Protein AF-B0N3C8-F1 (afdb_monomer_lite)

Sequence (52 aa):
MVENFDNHKKVDEQNRKIVLQLEAATSLYQMRGFQFTDELDLKNEKVMVLKK

Radius of gyration: 16.55 Å; chains: 1; bounding box: 33×24×46 Å

pLDDT: mean 86.32, std 11.87, range [54.91, 96.44]

Organism: NCBI:txid445974

Secondary structure (DSSP, 8-state):
--HHHHHHHHHHHHHHHHHHHHHHHHHHHHHTTEEEEEEE-TTSPEEEEE--

Foldseek 3Di:
DPVVVVVVVVVVVVVVVVVVVVVVVVVVCVVVQWDWDPDADPVRHTDIDHDD

Structure (mmCIF, N/CA/C/O backbone):
data_AF-B0N3C8-F1
#
_entry.id   AF-B0N3C8-F1
#
loop_
_atom_site.group_PDB
_atom_site.id
_atom_site.type_symbol
_atom_site.label_atom_id
_atom_site.label_alt_id
_atom_site.label_comp_id
_atom_site.label_asym_id
_atom_site.label_entity_id
_atom_site.label_seq_id
_atom_site.pdbx_PDB_ins_code
_atom_site.Cartn_x
_atom_site.Cartn_y
_atom_site.Cartn_z
_atom_site.occupancy
_atom_site.B_iso_or_equiv
_atom_site.auth_seq_id
_atom_site.auth_comp_id
_atom_site.auth_asym_id
_atom_site.auth_atom_id
_atom_site.pdbx_PDB_model_num
ATOM 1 N N . MET A 1 1 ? 21.825 -3.697 -29.325 1.00 55.88 1 MET A N 1
ATOM 2 C CA . MET A 1 1 ? 21.385 -3.781 -27.911 1.00 55.88 1 MET A CA 1
ATOM 3 C C . MET A 1 1 ? 20.962 -2.411 -27.352 1.00 55.88 1 MET A C 1
ATOM 5 O O . MET A 1 1 ? 21.246 -2.114 -26.201 1.00 55.88 1 MET A O 1
ATOM 9 N N . VAL A 1 2 ? 20.276 -1.567 -28.137 1.00 56.94 2 VAL A N 1
ATOM 10 C CA . VAL A 1 2 ? 19.891 -0.200 -27.711 1.00 56.94 2 VAL A CA 1
ATOM 11 C C . VAL A 1 2 ? 18.422 -0.138 -27.261 1.00 56.94 2 VAL A C 1
ATOM 13 O O . VAL A 1 2 ? 18.099 0.596 -26.338 1.00 56.94 2 VAL A O 1
ATOM 16 N N . GLU A 1 3 ? 17.555 -0.993 -27.811 1.00 54.91 3 GLU A N 1
ATOM 17 C CA . GLU A 1 3 ? 16.120 -1.036 -27.473 1.00 54.91 3 GLU A CA 1
ATOM 18 C C . GLU A 1 3 ? 15.832 -1.475 -26.027 1.00 54.91 3 GLU A C 1
ATOM 20 O O . GLU A 1 3 ? 14.833 -1.065 -25.438 1.00 54.91 3 GLU A O 1
ATOM 25 N N . ASN A 1 4 ? 16.722 -2.262 -25.415 1.00 60.28 4 ASN A N 1
ATOM 26 C CA . ASN A 1 4 ? 16.506 -2.759 -24.054 1.00 60.28 4 ASN A CA 1
ATOM 27 C C . ASN A 1 4 ? 16.661 -1.652 -22.998 1.00 60.28 4 ASN A C 1
ATOM 29 O O . ASN A 1 4 ? 15.899 -1.625 -22.036 1.00 60.28 4 ASN A O 1
ATOM 33 N N . PHE A 1 5 ? 17.593 -0.708 -23.179 1.00 59.81 5 PHE A N 1
ATOM 34 C CA . PHE A 1 5 ? 17.878 0.334 -22.180 1.00 59.81 5 PHE A CA 1
ATOM 35 C C . PHE A 1 5 ? 16.732 1.339 -22.011 1.00 59.81 5 PHE A C 1
ATOM 37 O O . PHE A 1 5 ? 16.408 1.723 -20.885 1.00 59.81 5 PHE A O 1
ATOM 44 N N . ASP A 1 6 ? 16.092 1.742 -23.108 1.00 65.56 6 ASP A N 1
ATOM 45 C CA . ASP A 1 6 ? 14.963 2.677 -23.058 1.00 65.56 6 ASP A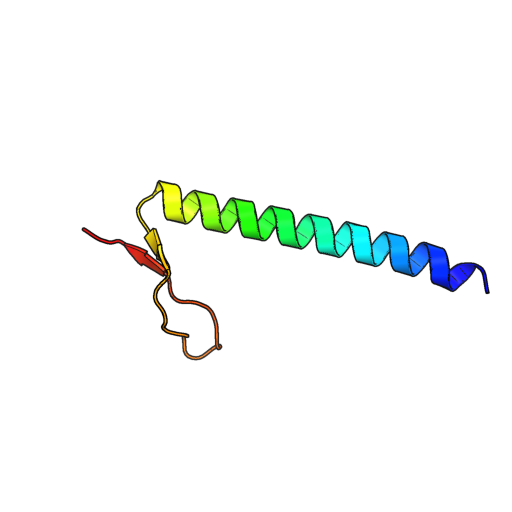 CA 1
ATOM 46 C C . ASP A 1 6 ? 13.704 2.042 -22.459 1.00 65.56 6 ASP A C 1
ATOM 48 O O . ASP A 1 6 ? 12.918 2.726 -21.799 1.00 65.56 6 ASP A O 1
ATOM 52 N N . ASN A 1 7 ? 13.526 0.729 -22.625 1.00 70.38 7 ASN A N 1
ATOM 53 C CA . ASN A 1 7 ? 12.434 0.002 -21.986 1.00 70.38 7 ASN A CA 1
ATOM 54 C C . ASN A 1 7 ? 12.624 -0.093 -20.468 1.00 70.38 7 ASN A C 1
ATOM 56 O O . ASN A 1 7 ? 11.661 0.127 -19.736 1.00 70.38 7 ASN A O 1
ATOM 60 N N . HIS A 1 8 ? 13.852 -0.317 -19.986 1.00 74.19 8 HIS A N 1
ATOM 61 C CA . HIS A 1 8 ? 14.141 -0.303 -18.548 1.00 74.19 8 HIS A CA 1
ATOM 62 C C . HIS A 1 8 ? 13.801 1.050 -17.910 1.00 74.19 8 HIS A C 1
ATOM 64 O O . HIS A 1 8 ? 13.047 1.089 -16.944 1.00 74.19 8 HIS A O 1
ATOM 70 N N . LYS A 1 9 ? 14.222 2.170 -18.515 1.00 78.56 9 LYS A N 1
ATOM 71 C CA . LYS A 1 9 ? 13.900 3.513 -17.994 1.00 78.56 9 LYS A CA 1
ATOM 72 C C . LYS A 1 9 ? 12.397 3.798 -17.933 1.00 78.56 9 LYS A C 1
ATOM 74 O O . LYS A 1 9 ? 11.932 4.462 -17.011 1.00 78.56 9 LYS A O 1
ATOM 79 N N . LYS A 1 10 ? 11.626 3.321 -18.917 1.00 81.88 10 LYS A N 1
ATOM 80 C CA . LYS A 1 10 ? 10.162 3.479 -18.930 1.00 81.88 10 LYS A CA 1
ATOM 81 C C . LYS A 1 10 ? 9.493 2.659 -17.831 1.00 81.88 10 LYS A C 1
ATOM 83 O O . LYS A 1 10 ? 8.590 3.174 -17.176 1.00 81.88 10 LYS A O 1
ATOM 88 N N . VAL A 1 11 ? 9.945 1.422 -17.625 1.00 83.75 11 VAL A N 1
ATOM 89 C CA . VAL A 1 11 ? 9.466 0.556 -16.539 1.00 83.75 11 V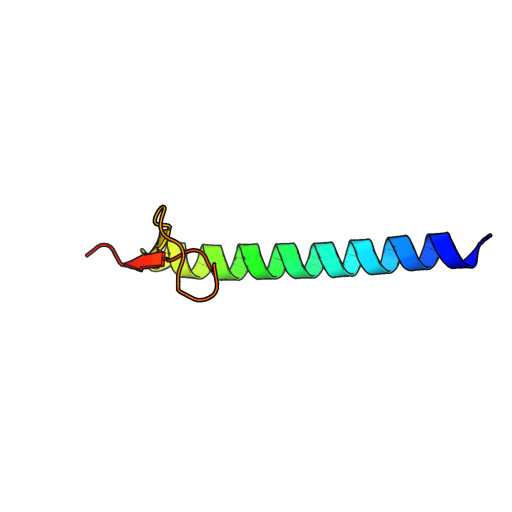AL A CA 1
ATOM 90 C C . VAL A 1 11 ? 9.811 1.166 -15.180 1.00 83.75 11 VAL A C 1
ATOM 92 O O . VAL A 1 11 ? 8.942 1.237 -14.316 1.00 83.75 11 VAL A O 1
ATOM 95 N N . ASP A 1 12 ? 11.021 1.699 -15.011 1.00 89.62 12 ASP A N 1
ATOM 96 C CA . ASP A 1 12 ? 11.446 2.35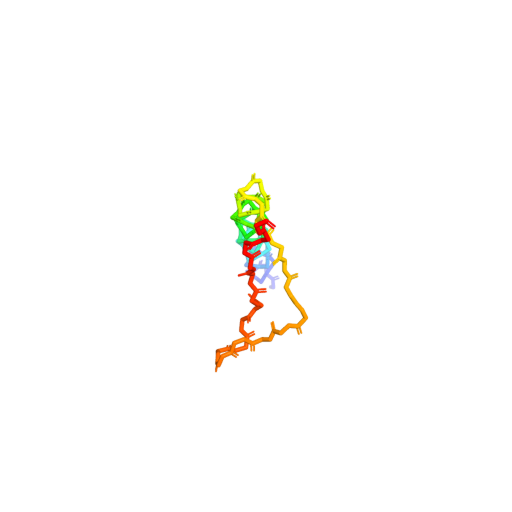3 -13.769 1.00 89.62 12 ASP A CA 1
ATOM 97 C C . ASP A 1 12 ? 10.592 3.587 -13.449 1.00 89.62 12 ASP A C 1
ATOM 99 O O . ASP A 1 12 ? 10.138 3.763 -12.318 1.00 89.62 12 ASP A O 1
ATOM 103 N N . GLU A 1 13 ? 10.303 4.419 -14.451 1.00 92.94 13 GLU A N 1
ATOM 104 C CA . GLU A 1 13 ? 9.456 5.601 -14.277 1.00 92.94 13 GLU A CA 1
ATOM 105 C C . GLU A 1 13 ? 7.990 5.230 -13.989 1.00 92.94 13 GLU A C 1
ATOM 107 O O . GLU A 1 13 ? 7.331 5.875 -13.171 1.00 92.94 13 GLU A O 1
ATOM 112 N N . GLN A 1 14 ? 7.463 4.173 -14.615 1.00 92.44 14 GLN A N 1
ATOM 113 C CA . GLN A 1 14 ? 6.130 3.651 -14.294 1.00 92.44 14 GLN A CA 1
ATOM 114 C C . GLN A 1 14 ? 6.071 3.100 -12.867 1.00 92.44 14 GLN A C 1
ATOM 116 O O . GLN A 1 14 ? 5.165 3.461 -12.115 1.00 92.44 14 GLN A O 1
ATOM 121 N N . ASN A 1 15 ? 7.060 2.300 -12.467 1.00 93.06 15 ASN A N 1
ATOM 122 C CA . ASN A 1 15 ? 7.165 1.764 -11.112 1.00 93.06 15 ASN A CA 1
ATOM 123 C C . ASN A 1 15 ? 7.246 2.893 -10.081 1.00 93.06 15 ASN A C 1
ATOM 125 O O . ASN A 1 15 ? 6.533 2.867 -9.080 1.00 93.06 15 ASN A O 1
ATOM 129 N N . ARG A 1 16 ? 8.037 3.936 -10.356 1.00 94.56 16 ARG A N 1
ATOM 130 C CA . ARG A 1 16 ? 8.136 5.119 -9.494 1.00 94.56 16 ARG A CA 1
ATOM 131 C C . ARG A 1 16 ? 6.792 5.822 -9.319 1.00 94.56 16 ARG A C 1
ATOM 133 O O . ARG A 1 16 ? 6.433 6.176 -8.199 1.00 94.56 16 ARG A O 1
ATOM 140 N N . LYS A 1 17 ? 6.027 6.006 -10.399 1.00 95.88 17 LYS A N 1
ATOM 141 C CA . LYS A 1 17 ? 4.681 6.601 -10.326 1.00 95.88 17 LYS A CA 1
ATOM 142 C C . LYS A 1 17 ? 3.726 5.754 -9.492 1.00 95.88 17 LYS A C 1
ATOM 144 O O . LYS A 1 17 ? 2.976 6.315 -8.700 1.00 95.88 17 LYS A O 1
ATOM 149 N N . ILE A 1 18 ? 3.773 4.431 -9.643 1.00 95.31 18 ILE A N 1
ATOM 150 C CA . ILE A 1 18 ? 2.945 3.504 -8.862 1.00 95.31 18 ILE A CA 1
ATOM 151 C C . ILE A 1 18 ? 3.290 3.607 -7.374 1.00 95.31 18 ILE A C 1
ATOM 153 O O . ILE A 1 18 ? 2.387 3.769 -6.557 1.00 95.31 18 ILE A O 1
ATOM 157 N N . VAL A 1 19 ? 4.579 3.591 -7.017 1.00 95.19 19 VAL A N 1
ATOM 158 C CA . VAL A 1 19 ? 5.018 3.746 -5.619 1.00 95.19 19 VAL A CA 1
ATOM 159 C C . VAL A 1 19 ? 4.519 5.068 -5.035 1.00 95.19 19 VAL A C 1
ATOM 161 O O . VAL A 1 19 ? 3.884 5.058 -3.985 1.00 95.19 19 VAL A O 1
ATOM 164 N N . LEU A 1 20 ? 4.697 6.185 -5.747 1.00 96.44 20 LEU A N 1
ATOM 165 C CA . LEU A 1 20 ? 4.226 7.497 -5.285 1.00 96.44 20 LEU A CA 1
ATOM 166 C C . LEU A 1 20 ? 2.704 7.538 -5.069 1.00 96.44 20 LEU A C 1
ATOM 168 O O . LEU A 1 20 ? 2.225 8.136 -4.106 1.00 96.44 20 LEU A O 1
ATOM 172 N N . GLN A 1 21 ? 1.927 6.898 -5.947 1.00 95.19 21 GLN A N 1
ATOM 173 C CA . GLN A 1 21 ? 0.473 6.804 -5.790 1.00 95.19 21 GLN A CA 1
ATOM 174 C C . GLN A 1 21 ? 0.078 5.959 -4.570 1.00 95.19 21 GLN A C 1
ATOM 176 O O . GLN A 1 21 ? -0.836 6.342 -3.837 1.00 95.19 21 GLN A O 1
ATOM 181 N N . LEU A 1 22 ? 0.775 4.846 -4.324 1.00 91.62 22 LEU A N 1
ATOM 182 C CA . LEU A 1 22 ? 0.544 3.986 -3.160 1.00 91.62 22 LEU A CA 1
ATOM 183 C C . LEU A 1 22 ? 0.895 4.695 -1.846 1.00 91.62 22 LEU A C 1
ATOM 185 O O . LEU A 1 22 ? 0.132 4.613 -0.880 1.00 91.62 22 LEU A O 1
ATOM 189 N N . GLU A 1 23 ? 2.005 5.433 -1.813 1.00 93.44 23 GLU A N 1
ATOM 190 C CA . GLU A 1 23 ? 2.416 6.243 -0.661 1.00 93.44 23 GLU A CA 1
ATOM 191 C C . GLU A 1 23 ? 1.392 7.342 -0.353 1.00 93.44 23 GLU A C 1
ATOM 193 O O . GLU A 1 23 ? 0.994 7.520 0.802 1.00 93.44 23 GLU A O 1
ATOM 198 N N . ALA A 1 24 ? 0.900 8.041 -1.381 1.00 94.69 24 ALA A N 1
ATOM 199 C CA . ALA A 1 24 ? -0.128 9.067 -1.225 1.00 94.69 24 ALA A CA 1
ATOM 200 C C . ALA A 1 24 ? -1.452 8.487 -0.700 1.00 94.69 24 ALA A C 1
ATOM 202 O O . ALA A 1 24 ? -2.023 9.021 0.254 1.00 94.69 24 ALA A O 1
ATOM 203 N N . ALA A 1 25 ? -1.927 7.375 -1.273 1.00 90.69 25 ALA A N 1
ATOM 204 C CA . ALA A 1 25 ? -3.138 6.696 -0.813 1.00 90.69 25 ALA A CA 1
ATOM 205 C C . ALA A 1 25 ? -3.010 6.255 0.654 1.00 90.69 25 ALA A C 1
ATOM 207 O O . ALA A 1 25 ? -3.889 6.538 1.468 1.00 90.69 25 ALA A O 1
ATOM 208 N N . THR A 1 26 ? -1.879 5.641 1.006 1.00 91.44 26 THR A N 1
ATOM 209 C CA . THR A 1 26 ? -1.568 5.214 2.377 1.00 91.44 26 THR A CA 1
ATOM 210 C C . THR A 1 26 ? -1.586 6.390 3.353 1.00 91.44 26 THR A C 1
ATOM 212 O O . THR A 1 26 ? -2.224 6.320 4.406 1.00 91.44 26 THR A O 1
ATOM 215 N N . SER A 1 27 ? -0.945 7.498 2.978 1.00 93.94 27 SER A N 1
ATOM 216 C CA . SER A 1 27 ? -0.872 8.709 3.800 1.00 93.94 27 SER A CA 1
ATOM 217 C C . SER A 1 27 ? -2.261 9.293 4.065 1.00 93.94 27 SER A C 1
ATOM 219 O O . SER A 1 27 ? -2.571 9.669 5.193 1.00 93.94 27 SER A O 1
ATOM 221 N N . LEU A 1 28 ? -3.148 9.306 3.063 1.00 94.50 28 LEU A N 1
ATOM 222 C CA . LEU A 1 28 ? -4.528 9.778 3.220 1.00 94.50 28 LEU A CA 1
ATOM 223 C C . LEU A 1 28 ? -5.350 8.928 4.199 1.00 94.50 28 LEU A C 1
ATOM 225 O O . LEU A 1 28 ? -6.205 9.470 4.902 1.00 94.50 28 LEU A O 1
ATOM 229 N N . TYR A 1 29 ? -5.126 7.614 4.256 1.00 92.06 29 TYR A N 1
ATOM 230 C CA . TYR A 1 29 ? -5.761 6.757 5.261 1.00 92.06 29 TYR A CA 1
ATOM 231 C C . TYR A 1 29 ? -5.195 7.030 6.657 1.00 92.06 29 TYR A C 1
ATOM 233 O O . TYR A 1 29 ? -5.962 7.200 7.606 1.00 92.06 29 TYR A O 1
ATOM 241 N N . GLN A 1 30 ? -3.875 7.173 6.782 1.00 91.19 30 GLN A N 1
ATOM 242 C CA . GLN A 1 30 ? -3.225 7.498 8.055 1.00 91.19 30 GLN A CA 1
ATOM 243 C C . GLN A 1 30 ? -3.657 8.861 8.610 1.00 91.19 30 GLN A C 1
ATOM 245 O O . GLN A 1 30 ? 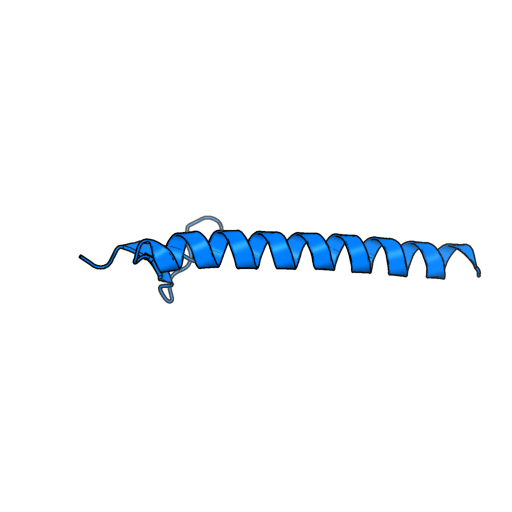-3.955 8.969 9.797 1.00 91.19 30 GLN A O 1
ATOM 250 N N . MET A 1 31 ? -3.794 9.882 7.756 1.00 93.75 31 MET A N 1
ATOM 251 C CA . MET A 1 31 ? -4.335 11.196 8.134 1.00 93.75 31 MET A CA 1
ATOM 252 C C . MET A 1 31 ? -5.773 11.117 8.663 1.00 93.75 31 MET A C 1
ATOM 254 O O . MET A 1 31 ? -6.177 11.949 9.470 1.00 93.75 31 MET A O 1
ATOM 258 N N . ARG A 1 32 ? -6.549 10.117 8.228 1.00 92.62 32 ARG A N 1
ATOM 259 C CA . ARG A 1 32 ? -7.895 9.834 8.748 1.00 92.62 32 ARG A CA 1
ATOM 260 C C . ARG A 1 32 ? -7.887 8.966 10.012 1.00 92.62 32 ARG A C 1
ATOM 262 O O . ARG A 1 32 ? -8.956 8.583 10.470 1.00 92.62 32 ARG A O 1
ATOM 269 N N . GLY A 1 33 ? -6.715 8.662 10.571 1.00 92.25 33 GLY A N 1
ATOM 270 C CA . GLY A 1 33 ? -6.552 7.877 11.796 1.00 92.25 33 GLY A CA 1
ATOM 271 C C . GLY A 1 33 ? -6.470 6.364 11.583 1.00 92.25 33 GLY A C 1
ATOM 272 O O . GLY A 1 33 ? -6.468 5.614 12.561 1.00 92.25 33 GLY A O 1
ATOM 273 N N . PHE A 1 34 ? -6.400 5.888 10.336 1.00 94.12 34 PHE A N 1
ATOM 274 C CA . PHE A 1 34 ? -6.206 4.464 10.075 1.00 94.12 34 PHE A CA 1
ATOM 275 C C . PHE A 1 34 ? -4.760 4.053 10.354 1.00 94.12 34 PHE A C 1
ATOM 277 O O . PHE A 1 34 ? -3.811 4.728 9.957 1.00 94.12 34 PHE A O 1
ATOM 284 N N . GLN A 1 35 ? -4.585 2.907 10.999 1.00 91.25 35 GLN A N 1
ATOM 285 C CA . GLN A 1 35 ? -3.283 2.306 11.267 1.00 91.25 35 GLN A CA 1
ATOM 286 C C . GLN A 1 35 ? -3.216 0.936 10.604 1.00 91.25 35 GLN A C 1
ATOM 288 O O . GLN A 1 35 ? -4.205 0.203 10.599 1.00 91.25 35 GLN A O 1
ATOM 293 N N . PHE A 1 36 ? -2.056 0.593 10.041 1.00 90.69 36 PHE A N 1
ATOM 294 C CA . PHE A 1 36 ? -1.812 -0.779 9.607 1.00 90.69 36 PHE A CA 1
ATOM 295 C C . PHE A 1 36 ? -1.824 -1.717 10.806 1.00 90.69 36 PHE A C 1
ATOM 297 O O . PHE A 1 36 ? -1.390 -1.360 11.903 1.00 90.69 36 PHE A O 1
ATOM 304 N N . THR A 1 37 ? -2.306 -2.920 10.554 1.00 90.25 37 THR A N 1
ATOM 305 C CA . THR A 1 37 ? -2.169 -4.067 11.442 1.00 90.25 37 THR A CA 1
ATOM 306 C C . THR A 1 37 ? -1.087 -4.995 10.896 1.00 90.25 37 THR A C 1
ATOM 308 O O . THR A 1 37 ? -0.654 -4.849 9.749 1.00 90.25 37 THR A O 1
ATOM 311 N N . ASP A 1 38 ? -0.676 -5.964 11.707 1.00 90.19 38 ASP A N 1
ATOM 312 C CA . ASP A 1 38 ? 0.218 -7.037 11.262 1.00 90.19 38 ASP A CA 1
ATOM 313 C C . ASP A 1 38 ? -0.532 -8.138 10.481 1.00 90.19 38 ASP A C 1
ATOM 315 O O . ASP A 1 38 ? 0.072 -9.121 10.054 1.00 90.19 38 ASP A O 1
ATOM 319 N N . GLU A 1 39 ? -1.846 -7.981 10.275 1.00 93.25 39 GLU A N 1
ATOM 320 C CA . GLU A 1 39 ? -2.698 -8.947 9.587 1.00 93.25 39 GLU A CA 1
ATOM 321 C C . GLU A 1 39 ? -2.737 -8.716 8.070 1.00 93.25 39 GLU A C 1
ATOM 323 O O . GLU A 1 39 ? -2.647 -7.591 7.559 1.00 93.25 39 GLU A O 1
ATOM 328 N N . LEU A 1 40 ? -2.925 -9.822 7.350 1.00 92.75 40 LEU A N 1
ATOM 329 C CA . LEU A 1 40 ? -3.205 -9.847 5.922 1.00 92.75 40 LEU A CA 1
ATOM 330 C C . LEU A 1 40 ? -4.635 -10.336 5.693 1.00 92.75 40 LEU A C 1
ATOM 332 O O . LEU A 1 40 ? -5.113 -11.226 6.398 1.00 92.75 40 LEU A O 1
ATOM 336 N N . ASP A 1 41 ? -5.311 -9.765 4.701 1.00 91.69 41 ASP A N 1
ATOM 337 C CA . ASP A 1 41 ? -6.644 -10.209 4.308 1.00 91.69 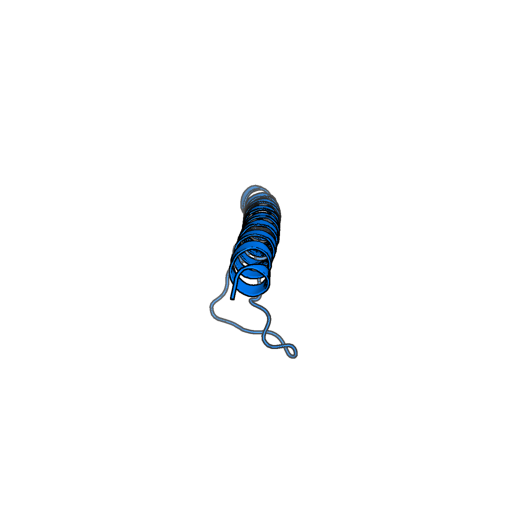41 ASP A CA 1
ATOM 338 C C . ASP A 1 41 ? -6.599 -11.493 3.451 1.00 91.69 41 ASP A C 1
ATOM 340 O O . ASP A 1 41 ? -5.542 -12.052 3.150 1.00 91.69 41 ASP A O 1
ATOM 344 N N . LEU A 1 42 ? -7.769 -11.965 3.005 1.00 92.56 42 LEU A N 1
ATOM 345 C CA . LEU A 1 42 ? -7.893 -13.167 2.166 1.00 92.56 42 LEU A CA 1
ATOM 346 C C . LEU A 1 42 ? -7.208 -13.043 0.791 1.00 92.56 42 LEU A C 1
ATOM 348 O O . LEU A 1 42 ? -7.053 -14.045 0.092 1.00 92.56 42 LEU A O 1
ATOM 352 N N . LYS A 1 43 ? -6.822 -11.831 0.388 1.00 94.38 43 LYS A N 1
ATOM 353 C CA . LYS A 1 43 ? -6.083 -11.531 -0.841 1.00 94.38 43 LYS A CA 1
AT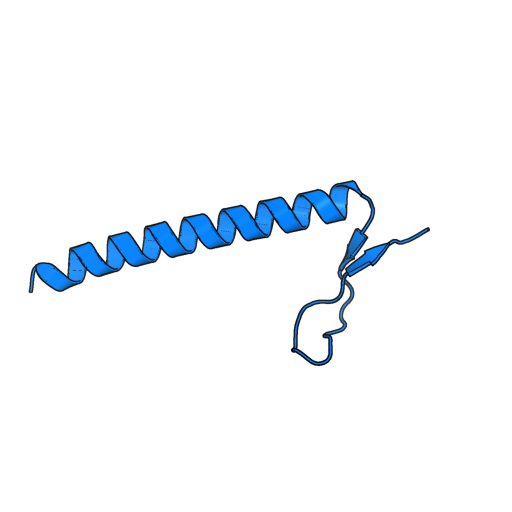OM 354 C C . LYS A 1 43 ? -4.598 -11.260 -0.577 1.00 94.38 43 LYS A C 1
ATOM 356 O O . LYS A 1 43 ? -3.882 -10.914 -1.513 1.00 94.38 43 LYS A O 1
ATOM 361 N N . ASN A 1 44 ? -4.121 -11.475 0.651 1.00 90.69 44 ASN A N 1
ATOM 362 C CA . ASN A 1 44 ? -2.780 -11.122 1.120 1.00 90.69 44 ASN A CA 1
ATOM 363 C C . ASN A 1 44 ? -2.478 -9.612 1.079 1.00 90.69 44 ASN A C 1
ATOM 365 O O . ASN A 1 44 ? -1.318 -9.209 0.967 1.00 90.69 44 ASN A O 1
ATOM 369 N N . GLU A 1 45 ? -3.499 -8.765 1.177 1.00 89.31 45 GLU A N 1
ATOM 370 C CA . GLU A 1 45 ? -3.345 -7.318 1.299 1.00 89.31 45 GLU A CA 1
ATOM 371 C C . GLU A 1 45 ? -3.208 -6.919 2.774 1.00 89.31 45 GLU A C 1
ATOM 373 O O . GLU A 1 45 ? -3.820 -7.518 3.659 1.00 89.31 45 GLU A O 1
ATOM 378 N N . LYS A 1 46 ? -2.400 -5.889 3.058 1.00 89.75 46 LYS A N 1
ATOM 379 C CA . LYS A 1 46 ? -2.244 -5.375 4.425 1.00 89.75 46 LYS A CA 1
ATOM 380 C C . LYS A 1 46 ? -3.539 -4.743 4.915 1.00 89.75 46 LYS A C 1
ATOM 382 O O . LYS A 1 46 ? -4.064 -3.829 4.280 1.00 89.75 46 LYS A O 1
ATOM 387 N N . VAL A 1 47 ? -3.990 -5.153 6.095 1.00 91.62 47 VAL A N 1
ATOM 388 C CA . VAL A 1 47 ? -5.218 -4.626 6.693 1.00 91.62 47 VAL A CA 1
ATOM 389 C C . VAL A 1 47 ? -4.931 -3.330 7.455 1.00 91.62 47 VAL A C 1
ATOM 391 O O . VAL A 1 47 ? -4.014 -3.264 8.278 1.00 91.62 47 VAL A O 1
ATOM 394 N N . MET A 1 48 ? -5.741 -2.296 7.204 1.00 91.75 48 MET A N 1
ATOM 395 C CA . MET A 1 48 ? -5.753 -1.044 7.968 1.00 91.75 48 MET A CA 1
ATOM 396 C C . MET A 1 48 ? -7.045 -0.915 8.776 1.00 91.75 48 MET A C 1
ATOM 398 O O . MET A 1 48 ? -8.131 -1.177 8.263 1.00 91.75 48 MET A O 1
ATOM 402 N N . VAL A 1 49 ? -6.943 -0.440 10.017 1.00 92.06 49 VAL A N 1
ATOM 403 C CA . VAL A 1 49 ? -8.086 -0.252 10.924 1.00 92.06 49 VAL A CA 1
ATOM 404 C C . VAL A 1 49 ? -8.121 1.165 11.484 1.00 92.06 49 VAL A C 1
ATOM 406 O O . VAL A 1 49 ? -7.081 1.759 11.767 1.00 92.06 49 VAL A O 1
ATOM 409 N N . LEU A 1 50 ? -9.321 1.716 11.663 1.00 89.00 50 LEU A N 1
ATOM 410 C CA . LEU A 1 50 ? -9.520 2.995 12.342 1.00 89.00 50 LEU A CA 1
ATOM 411 C C . LEU A 1 50 ? -9.501 2.759 13.857 1.00 89.00 50 LEU A C 1
ATOM 413 O O . LEU A 1 50 ? -10.422 2.134 14.388 1.00 89.00 50 LEU A O 1
ATOM 417 N N . LYS A 1 51 ? -8.482 3.262 14.561 1.00 72.56 51 LYS A N 1
ATOM 418 C CA . LYS A 1 51 ? -8.529 3.302 16.030 1.00 72.56 51 LYS A CA 1
ATOM 419 C C . LYS A 1 51 ? -9.461 4.436 16.457 1.00 72.56 51 LYS A C 1
ATOM 421 O O . LYS A 1 51 ? -9.211 5.588 16.113 1.00 72.56 51 LYS A O 1
ATOM 426 N N . LYS A 1 52 ? -10.546 4.078 17.146 1.00 65.75 52 LYS A N 1
ATOM 427 C CA . LYS A 1 52 ? -11.433 5.024 17.836 1.00 65.75 52 LYS A CA 1
ATOM 428 C C . LYS A 1 52 ? -10.795 5.525 19.122 1.00 65.75 52 LYS A C 1
ATOM 430 O O . LYS A 1 52 ? -10.082 4.717 19.758 1.00 65.75 52 LYS A O 1
#